Protein AF-A0A2E8PRL8-F1 (afdb_monomer_lite)

Sequence (153 aa):
MRFRFRIGPFTFGKSGPRLSVWKKGSGISIPLSEKGGDTFGRIKVGPVSAHFGGSKAKKNLDTNTLEEEMAIAALRSDTELLQRLRNGGVPWRAVQESLKSGLPDRLPDHHNVAYRLVPRAMDSVFGSQNYRWKTEKRPARSGPGETTWIVLL

Foldseek 3Di:
DWDWDDDPQWIQTPQAIWRWDDDPFWIKIAHPDPSRPQFRIWTDDHPDIDTDGPPPPPPPPPPLVVLLVQLLVQLVVPVVQVVVQAVFWDFLVVQLVSSLVSHDPPDPPSSVVSSVSSQVSCCVPQNHEPPFKYWDWDADPDDGDTTITIHTD

pLDDT: mean 80.65, std 14.02, range [45.53, 96.06]

Structure (mmCIF, N/CA/C/O backbone):
data_AF-A0A2E8PRL8-F1
#
_entry.id   AF-A0A2E8PRL8-F1
#
loop_
_atom_site.group_PDB
_atom_site.id
_atom_site.type_symbol
_atom_site.label_atom_id
_atom_site.label_alt_id
_atom_site.label_comp_id
_atom_site.label_asym_id
_atom_site.label_entity_id
_atom_site.label_seq_id
_atom_site.pdbx_PDB_ins_code
_atom_site.Cartn_x
_atom_site.Cartn_y
_atom_site.Cartn_z
_atom_site.occupancy
_atom_site.B_iso_or_equiv
_atom_site.auth_seq_id
_atom_site.auth_comp_id
_atom_site.auth_asym_id
_atom_site.auth_atom_id
_atom_site.pdbx_PDB_model_num
ATOM 1 N N . MET A 1 1 ? 28.363 30.932 -31.006 1.00 47.00 1 MET A N 1
ATOM 2 C CA . MET A 1 1 ? 28.587 30.307 -32.333 1.00 47.00 1 MET A CA 1
ATOM 3 C C . MET A 1 1 ? 28.662 28.789 -32.199 1.00 47.00 1 MET A C 1
ATOM 5 O O . MET A 1 1 ? 29.326 28.303 -31.293 1.00 47.00 1 MET A O 1
ATOM 9 N N . ARG A 1 2 ? 27.950 28.024 -33.041 1.00 57.44 2 ARG A N 1
ATOM 10 C CA . ARG A 1 2 ? 27.983 26.546 -33.036 1.00 57.44 2 ARG A CA 1
ATOM 11 C C . ARG A 1 2 ? 28.912 26.069 -34.155 1.00 57.44 2 ARG A C 1
ATOM 13 O O . ARG A 1 2 ? 28.437 25.797 -35.251 1.00 57.44 2 ARG A O 1
ATOM 20 N N . PHE A 1 3 ? 30.213 25.978 -33.888 1.00 72.38 3 PHE A N 1
ATOM 21 C CA . PHE A 1 3 ? 31.150 25.385 -34.846 1.00 72.38 3 PHE A CA 1
ATOM 22 C C . PHE A 1 3 ? 30.847 23.888 -35.009 1.00 72.38 3 PHE A C 1
ATOM 24 O O . PHE A 1 3 ? 30.768 23.138 -34.031 1.00 72.38 3 PHE A O 1
ATOM 31 N N . ARG A 1 4 ? 30.604 23.473 -36.254 1.00 75.38 4 ARG A N 1
ATOM 32 C CA . ARG A 1 4 ? 30.409 22.082 -36.670 1.00 75.38 4 ARG A CA 1
ATOM 33 C C . ARG A 1 4 ? 31.207 21.867 -37.942 1.00 75.38 4 ARG A C 1
ATOM 35 O O . ARG A 1 4 ? 31.092 22.670 -38.861 1.00 75.38 4 ARG A O 1
ATOM 42 N N . PHE A 1 5 ? 31.966 20.785 -37.998 1.00 82.25 5 PHE A N 1
ATOM 43 C CA . PHE A 1 5 ? 32.723 20.406 -39.186 1.00 82.25 5 PHE A CA 1
ATOM 44 C C . PHE A 1 5 ? 32.317 19.002 -39.633 1.00 82.25 5 PHE A C 1
ATOM 46 O O . PHE A 1 5 ? 31.895 18.168 -38.825 1.00 82.25 5 PHE A O 1
ATOM 53 N N . ARG A 1 6 ? 32.366 18.765 -40.945 1.00 78.31 6 ARG A N 1
ATOM 54 C CA . ARG A 1 6 ? 31.918 17.527 -41.586 1.00 78.31 6 ARG A CA 1
ATOM 55 C C . ARG A 1 6 ? 33.087 16.893 -42.322 1.00 78.31 6 ARG A C 1
ATOM 57 O O . ARG A 1 6 ? 33.744 17.564 -43.106 1.00 78.31 6 ARG A O 1
ATOM 64 N N . ILE A 1 7 ? 33.286 15.600 -42.102 1.00 83.81 7 ILE A N 1
ATOM 65 C CA . ILE A 1 7 ? 34.259 14.781 -42.824 1.00 83.81 7 ILE A CA 1
ATOM 66 C C . ILE A 1 7 ? 33.489 13.577 -43.366 1.00 83.81 7 ILE A C 1
ATOM 68 O O . ILE A 1 7 ? 33.074 12.697 -42.612 1.00 83.81 7 ILE A O 1
ATOM 72 N N . GLY A 1 8 ? 33.209 13.584 -44.671 1.00 83.38 8 GLY A N 1
ATOM 73 C CA . GLY A 1 8 ? 32.425 12.537 -45.333 1.00 83.38 8 GLY A CA 1
ATOM 74 C C . GLY A 1 8 ? 31.024 12.354 -44.718 1.00 83.38 8 GLY A C 1
ATOM 75 O O . GLY A 1 8 ? 30.272 13.332 -44.583 1.00 83.38 8 GLY A O 1
ATOM 76 N N . PRO A 1 9 ? 30.631 11.121 -44.344 1.00 80.88 9 PRO A N 1
ATOM 77 C CA . PRO A 1 9 ? 29.354 10.874 -43.694 1.00 80.88 9 PRO A CA 1
ATOM 78 C C . PRO A 1 9 ? 29.379 11.242 -42.206 1.00 80.88 9 PRO A C 1
ATOM 80 O O . PRO A 1 9 ? 28.384 11.021 -41.540 1.00 80.88 9 PRO A O 1
ATOM 83 N N . PHE A 1 10 ? 30.452 11.813 -41.652 1.00 80.88 10 PHE A N 1
ATOM 84 C CA . PHE A 1 10 ? 30.537 12.137 -40.228 1.00 80.88 10 PHE A CA 1
ATOM 85 C C . PHE A 1 10 ? 30.466 13.642 -39.971 1.00 80.88 10 PHE A C 1
ATOM 87 O O . PHE A 1 10 ? 30.998 14.458 -40.721 1.00 80.88 10 PHE A O 1
ATOM 94 N N . THR A 1 11 ? 29.779 14.034 -38.901 1.00 79.44 11 THR A N 1
ATOM 95 C CA . THR A 1 11 ? 29.665 15.420 -38.430 1.00 79.44 11 THR A CA 1
ATOM 96 C C . THR A 1 11 ? 30.116 15.506 -36.981 1.00 79.44 11 THR A C 1
ATOM 98 O O . THR A 1 11 ? 29.609 14.773 -36.134 1.00 79.44 11 THR A O 1
ATOM 101 N N . PHE A 1 12 ? 31.016 16.438 -36.686 1.00 79.75 12 PHE A N 1
ATOM 102 C CA . PHE A 1 12 ? 31.574 16.654 -35.355 1.00 79.75 12 PHE A CA 1
ATOM 103 C C . PHE A 1 12 ? 31.173 18.033 -34.822 1.00 79.75 12 PHE A C 1
ATOM 105 O O . PHE A 1 12 ? 31.067 19.010 -35.567 1.00 79.75 12 PHE A O 1
ATOM 112 N N . GLY A 1 13 ? 30.916 18.118 -33.518 1.00 76.38 13 GLY A N 1
ATOM 113 C CA . GLY A 1 13 ? 30.603 19.366 -32.823 1.00 76.38 13 GLY A CA 1
ATOM 114 C C . GLY A 1 13 ? 30.383 19.140 -31.328 1.00 76.38 13 GLY A C 1
ATOM 115 O O . GLY A 1 13 ? 30.556 18.030 -30.834 1.00 76.38 13 GLY A O 1
ATOM 116 N N . LYS A 1 14 ? 29.935 20.179 -30.607 1.00 69.88 14 LYS A N 1
ATOM 117 C CA . LYS A 1 14 ? 29.724 20.145 -29.139 1.00 69.88 14 LYS A CA 1
ATOM 118 C C . LYS A 1 14 ? 28.857 18.971 -28.648 1.00 69.88 14 LYS A C 1
ATOM 120 O O . LYS A 1 14 ? 29.026 18.508 -27.532 1.00 69.88 14 LYS A O 1
ATOM 125 N N . SER A 1 15 ? 27.934 18.49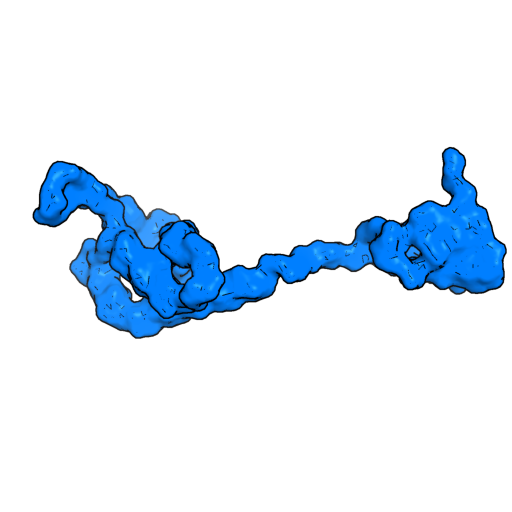3 -29.484 1.00 65.31 15 SER A N 1
ATOM 126 C CA . SER A 1 15 ? 27.023 17.376 -29.185 1.00 65.31 15 SER A CA 1
ATOM 127 C C . SER A 1 15 ? 27.624 15.986 -29.458 1.00 65.31 15 SER A C 1
ATOM 129 O O . SER A 1 15 ? 26.877 15.013 -29.470 1.00 65.31 15 SER A O 1
ATOM 131 N N . GLY A 1 16 ? 28.927 15.895 -29.739 1.00 74.38 16 GLY A N 1
ATOM 132 C CA . GLY A 1 16 ? 29.620 14.649 -30.069 1.00 74.38 16 GLY A CA 1
ATOM 133 C C . GLY A 1 16 ? 29.601 14.285 -31.563 1.00 74.38 16 GLY A C 1
ATOM 134 O O . GLY A 1 16 ? 28.970 14.982 -32.371 1.00 74.38 16 GLY A O 1
ATOM 135 N N . PRO A 1 17 ? 30.321 13.211 -31.942 1.00 80.06 17 PRO A N 1
ATOM 136 C CA . PRO A 1 17 ? 30.357 12.699 -33.309 1.00 80.06 17 PRO A CA 1
ATOM 137 C C . PRO A 1 17 ? 28.988 12.155 -33.731 1.00 80.06 17 PRO A C 1
ATOM 139 O O . PRO A 1 17 ? 28.278 11.528 -32.943 1.00 80.06 17 PRO A O 1
ATOM 142 N N . ARG A 1 18 ? 28.604 12.392 -34.987 1.00 80.50 18 ARG A N 1
ATOM 143 C CA . ARG A 1 18 ? 27.350 11.907 -35.583 1.00 80.50 18 ARG A CA 1
ATOM 144 C C . ARG A 1 18 ? 27.614 11.333 -36.971 1.00 80.50 18 ARG A C 1
ATOM 146 O O . ARG A 1 18 ? 28.365 11.929 -37.737 1.00 80.50 18 ARG A O 1
ATOM 153 N N . LEU A 1 19 ? 26.950 10.236 -37.313 1.00 82.69 19 LEU A N 1
ATOM 154 C CA . LEU A 1 19 ? 26.824 9.735 -38.674 1.00 82.69 19 LEU A CA 1
ATOM 155 C C . LEU A 1 19 ? 25.661 10.463 -39.364 1.00 82.69 19 LEU A C 1
ATOM 157 O O . LEU A 1 19 ? 24.520 10.406 -38.925 1.00 82.69 19 LEU A O 1
ATOM 161 N N . SER A 1 20 ? 25.963 11.177 -40.432 1.00 76.69 20 SER A N 1
ATOM 162 C CA . SER A 1 20 ? 25.096 12.041 -41.224 1.00 76.69 20 SER A CA 1
ATOM 163 C C . SER A 1 20 ? 25.101 11.583 -42.683 1.00 76.69 20 SER A C 1
ATOM 165 O O . SER A 1 20 ? 25.951 11.999 -43.478 1.00 76.69 20 SER A O 1
ATOM 167 N N . VAL A 1 21 ? 24.117 10.764 -43.049 1.00 79.81 21 VAL A N 1
ATOM 168 C CA . VAL A 1 21 ? 23.926 10.290 -44.425 1.00 79.81 21 VAL A CA 1
ATOM 169 C C . VAL A 1 21 ? 22.884 11.176 -45.105 1.00 79.81 21 VAL A C 1
ATOM 171 O O . VAL A 1 21 ? 21.727 11.214 -44.690 1.00 79.81 21 VAL A O 1
ATOM 174 N N . TRP A 1 22 ? 23.302 11.916 -46.137 1.00 71.06 22 TRP A N 1
ATOM 175 C CA . TRP A 1 22 ? 22.464 12.868 -46.877 1.00 71.06 22 TRP A CA 1
ATOM 176 C C . TRP A 1 22 ? 22.446 12.514 -48.366 1.00 71.06 22 TRP A C 1
ATOM 178 O O . TRP A 1 22 ? 23.508 12.350 -48.962 1.00 71.06 22 TRP A O 1
ATOM 188 N N . LYS A 1 23 ? 21.258 12.454 -48.979 1.00 72.56 23 LYS A N 1
ATOM 189 C CA . LYS A 1 23 ? 21.057 12.240 -50.420 1.00 72.56 23 LYS A CA 1
ATOM 190 C C . LYS A 1 23 ? 20.012 13.238 -50.932 1.00 72.56 23 LYS A C 1
ATOM 192 O O . LYS A 1 23 ? 18.875 13.227 -50.473 1.00 72.56 23 LYS A O 1
ATOM 197 N N . LYS A 1 24 ? 20.412 14.125 -51.858 1.00 69.38 24 LYS A N 1
ATOM 198 C CA . LYS A 1 24 ? 19.544 15.108 -52.552 1.00 69.38 24 LYS A CA 1
ATOM 199 C C . LYS A 1 24 ? 18.540 15.844 -51.629 1.00 69.38 24 LYS A C 1
ATOM 201 O O . LYS A 1 24 ? 17.343 15.847 -51.882 1.00 69.38 24 LYS A O 1
ATOM 206 N N . GLY A 1 25 ? 19.024 16.448 -50.537 1.00 67.75 25 GLY A N 1
ATOM 207 C CA . GLY A 1 25 ? 18.212 17.294 -49.640 1.00 67.75 25 GLY A CA 1
ATOM 208 C C . GLY A 1 25 ? 17.483 16.570 -48.499 1.00 67.75 25 GLY A C 1
ATOM 209 O O . GLY A 1 25 ? 16.981 17.232 -47.591 1.00 67.75 25 GLY A O 1
ATOM 210 N N . SER A 1 26 ? 17.496 15.236 -48.487 1.00 71.44 26 SER A N 1
ATOM 211 C CA . SER A 1 26 ? 16.966 14.415 -47.392 1.00 71.44 26 SER A CA 1
ATOM 212 C C . SER A 1 26 ? 18.091 13.642 -46.711 1.00 71.44 26 SER A C 1
ATOM 214 O O . SER A 1 26 ? 19.094 13.302 -47.344 1.00 71.44 26 SER A O 1
ATOM 216 N N . GLY A 1 27 ? 17.968 13.387 -45.412 1.00 75.94 27 GLY A N 1
ATOM 217 C CA . GLY A 1 27 ? 19.019 12.676 -44.696 1.00 75.94 27 GLY A CA 1
ATOM 218 C C . GLY A 1 27 ? 18.712 12.359 -43.248 1.00 75.94 27 GLY A C 1
ATOM 219 O O . GLY A 1 27 ? 17.797 12.910 -42.629 1.00 75.94 27 GLY A O 1
ATOM 220 N N . ILE A 1 28 ? 19.519 11.441 -42.732 1.00 74.44 28 ILE A N 1
ATOM 221 C CA . ILE A 1 28 ? 19.422 10.908 -41.381 1.00 74.44 28 ILE A CA 1
ATOM 222 C C . ILE A 1 28 ? 20.720 11.255 -40.659 1.00 74.44 28 ILE A C 1
ATOM 224 O O . ILE A 1 28 ? 21.817 11.020 -41.172 1.00 74.44 28 ILE A O 1
ATOM 228 N N . SER A 1 29 ? 20.588 11.831 -39.466 1.00 71.25 29 SER A N 1
ATOM 229 C CA . SER A 1 29 ? 21.712 12.104 -38.573 1.00 71.25 29 SER A CA 1
ATOM 230 C C . SER A 1 29 ? 21.565 11.304 -37.282 1.00 71.25 29 SER A C 1
ATOM 232 O O . SER A 1 29 ? 20.694 11.609 -36.464 1.00 71.25 29 SER A O 1
ATOM 234 N N . ILE A 1 30 ? 22.460 10.339 -37.085 1.00 72.31 30 ILE A N 1
ATOM 235 C CA . ILE A 1 30 ? 22.526 9.428 -35.941 1.00 72.31 30 ILE A CA 1
ATOM 236 C C . ILE A 1 30 ? 23.744 9.821 -35.085 1.00 72.31 30 ILE A C 1
ATOM 238 O O . ILE A 1 30 ? 24.863 9.828 -35.594 1.00 72.31 30 ILE A O 1
ATOM 242 N N . PRO A 1 31 ? 23.584 10.220 -33.815 1.00 68.94 31 PRO A N 1
ATOM 243 C CA . PRO A 1 31 ? 24.703 10.423 -32.905 1.00 68.94 31 PRO A CA 1
ATOM 244 C C . PRO A 1 31 ? 25.428 9.098 -32.647 1.00 68.94 31 PRO A C 1
ATOM 246 O O . PRO A 1 31 ? 24.796 8.076 -32.418 1.00 68.94 31 PRO A O 1
ATOM 249 N N . LEU A 1 32 ? 26.758 9.131 -32.653 1.00 70.62 32 LEU A N 1
ATOM 250 C CA . LEU A 1 32 ? 27.612 7.980 -32.335 1.00 70.62 32 LEU A CA 1
ATOM 251 C C . LEU A 1 32 ? 28.061 7.988 -30.864 1.00 70.62 32 LEU A C 1
ATOM 253 O O . LEU A 1 32 ? 28.898 7.189 -30.463 1.00 70.62 32 LEU A O 1
ATOM 257 N N . SER A 1 33 ? 27.555 8.929 -30.061 1.00 65.62 33 SER A N 1
ATOM 258 C CA . SER A 1 33 ? 27.918 9.091 -28.654 1.00 65.62 33 SER A CA 1
ATOM 259 C C . SER A 1 33 ? 26.722 9.554 -27.824 1.00 65.62 33 SER A C 1
ATOM 261 O O . SER A 1 33 ? 25.994 10.465 -28.224 1.00 65.62 33 SER A O 1
ATOM 263 N N . GLU A 1 34 ? 26.568 8.971 -26.633 1.00 60.09 34 GLU A N 1
ATOM 264 C CA . GLU A 1 34 ? 25.519 9.302 -25.656 1.00 60.09 34 GLU A CA 1
ATOM 265 C C . GLU A 1 34 ? 25.684 10.681 -24.995 1.00 60.09 34 GLU A C 1
ATOM 267 O O . GLU A 1 34 ? 24.769 11.166 -24.332 1.00 60.09 34 GLU A O 1
ATOM 272 N N . LYS A 1 35 ? 26.824 11.363 -25.182 1.00 55.91 35 LYS A N 1
ATOM 273 C CA . LYS A 1 35 ? 27.094 12.691 -24.589 1.00 55.91 35 LYS A CA 1
ATOM 274 C C . LYS A 1 35 ? 26.230 13.829 -25.167 1.00 55.91 35 LYS A C 1
ATOM 276 O O . LYS A 1 35 ? 26.362 14.976 -24.748 1.00 55.91 35 LYS A O 1
ATOM 281 N N . GLY A 1 36 ? 25.371 13.544 -26.144 1.00 51.53 36 GLY A N 1
ATOM 282 C CA . GLY A 1 36 ? 24.716 14.529 -27.002 1.00 51.53 36 GLY A CA 1
ATOM 283 C C . GLY A 1 36 ? 23.245 14.844 -26.715 1.00 51.53 36 GLY A C 1
ATOM 284 O O . GLY A 1 36 ? 22.542 15.096 -27.688 1.00 51.53 36 GLY A O 1
ATOM 285 N N . GLY A 1 37 ? 22.790 14.862 -25.455 1.00 54.72 37 GLY A N 1
ATOM 286 C CA . GLY A 1 37 ? 21.423 15.268 -25.062 1.00 54.72 37 GLY A CA 1
ATOM 287 C C . GLY A 1 37 ? 20.296 14.348 -25.563 1.00 54.72 37 GLY A C 1
ATOM 288 O O . GLY A 1 37 ? 20.534 13.450 -26.365 1.00 54.72 37 GLY A O 1
ATOM 289 N N . ASP A 1 38 ? 19.061 14.589 -25.106 1.00 55.16 38 ASP A N 1
ATOM 290 C CA . ASP A 1 38 ? 17.881 13.700 -25.227 1.00 55.16 38 ASP A CA 1
ATOM 291 C C . ASP A 1 38 ? 17.383 13.423 -26.664 1.00 55.16 38 ASP A C 1
ATOM 293 O O . ASP A 1 38 ? 16.297 12.888 -26.872 1.00 55.16 38 ASP A O 1
ATOM 297 N N . THR A 1 39 ? 18.144 13.796 -27.697 1.00 57.62 39 THR A N 1
ATOM 298 C CA . THR A 1 39 ? 17.765 13.666 -29.110 1.00 57.62 39 THR A CA 1
ATOM 299 C C . THR A 1 39 ? 18.649 12.640 -29.827 1.00 57.62 39 THR A C 1
ATOM 301 O O . THR A 1 39 ? 19.718 12.956 -30.366 1.00 57.62 39 THR A O 1
ATOM 304 N N . PHE A 1 40 ? 18.166 11.397 -29.844 1.00 58.47 40 PHE A N 1
ATOM 305 C CA . PHE A 1 40 ? 18.816 10.203 -30.391 1.00 58.47 40 PHE A CA 1
ATOM 306 C C . PHE A 1 40 ? 18.875 10.168 -31.929 1.00 58.47 40 PHE A C 1
ATOM 308 O O . PHE A 1 40 ? 19.670 9.437 -32.498 1.00 58.47 40 PHE A O 1
ATOM 315 N N . GLY A 1 41 ? 18.117 10.992 -32.648 1.00 64.25 41 GLY A N 1
ATOM 316 C CA . GLY A 1 41 ? 18.179 11.018 -34.107 1.00 64.25 41 GLY A CA 1
ATOM 317 C C . GLY A 1 41 ? 17.372 12.154 -34.708 1.00 64.25 41 GLY A C 1
ATOM 318 O O . GLY A 1 41 ? 16.406 12.629 -34.116 1.00 64.25 41 GLY A O 1
ATOM 319 N N . ARG A 1 42 ? 17.768 12.611 -35.897 1.00 69.81 42 ARG A N 1
ATOM 320 C CA . ARG A 1 42 ? 16.958 13.536 -36.698 1.00 69.81 42 ARG A CA 1
ATOM 321 C C . ARG A 1 42 ? 16.803 12.984 -38.104 1.00 69.81 42 ARG A C 1
ATOM 323 O O . ARG A 1 42 ? 17.812 12.720 -38.759 1.00 69.81 42 ARG A O 1
ATOM 330 N N . ILE A 1 43 ? 15.562 12.876 -38.560 1.00 72.81 43 ILE A N 1
ATOM 331 C CA . ILE A 1 43 ? 15.220 12.565 -39.948 1.00 72.81 43 ILE A CA 1
ATOM 332 C C . ILE A 1 43 ? 14.720 13.856 -40.586 1.00 72.81 43 ILE A C 1
ATOM 334 O O . ILE A 1 43 ? 13.853 14.530 -40.032 1.00 72.81 43 ILE A O 1
ATOM 338 N N . LYS A 1 44 ? 15.293 14.232 -41.729 1.00 69.75 44 LYS A N 1
ATOM 339 C CA . LYS A 1 44 ? 14.864 15.404 -42.496 1.00 69.75 44 LYS A CA 1
ATOM 340 C C . LYS A 1 44 ? 14.456 14.982 -43.904 1.00 69.75 44 LYS A C 1
ATOM 342 O O . LYS A 1 44 ? 15.250 14.344 -44.596 1.00 69.75 44 LYS A O 1
ATOM 347 N N . VAL A 1 45 ? 13.254 15.382 -44.311 1.00 72.62 45 VAL A N 1
ATOM 348 C CA . VAL A 1 45 ? 12.684 15.165 -45.646 1.00 72.62 45 VAL A CA 1
ATOM 349 C C . VAL A 1 45 ? 12.168 16.514 -46.148 1.00 72.62 45 VAL A C 1
ATOM 351 O O . VAL A 1 45 ? 11.157 17.025 -45.669 1.00 72.62 45 VAL A O 1
ATOM 354 N N . GLY A 1 46 ? 12.909 17.145 -47.063 1.00 71.75 46 GLY A N 1
ATOM 355 C CA . GLY A 1 46 ? 12.574 18.485 -47.560 1.00 71.75 46 GLY A CA 1
ATOM 356 C C . GLY A 1 46 ? 12.544 19.552 -46.443 1.00 71.75 46 GLY A C 1
ATOM 357 O O . GLY A 1 46 ? 13.512 19.645 -45.674 1.00 71.75 46 GLY A O 1
ATOM 358 N N . PRO A 1 47 ? 11.480 20.377 -46.331 1.00 73.00 47 PRO A N 1
ATOM 359 C CA . PRO A 1 47 ? 11.360 21.384 -45.272 1.00 73.00 47 PRO A CA 1
ATOM 360 C C . PRO A 1 47 ? 11.017 20.786 -43.897 1.00 73.00 47 PRO A C 1
ATOM 362 O O . PRO A 1 47 ? 11.141 21.476 -42.888 1.00 73.00 47 PRO A O 1
ATOM 365 N N . VAL A 1 48 ? 10.628 19.508 -43.828 1.00 68.81 48 VAL A N 1
ATOM 366 C CA . VAL A 1 48 ? 10.170 18.860 -42.594 1.00 68.81 48 VAL A CA 1
ATOM 367 C C . VAL A 1 48 ? 11.328 18.139 -41.906 1.00 68.81 48 VAL A C 1
ATOM 369 O O . VAL A 1 48 ? 12.109 17.423 -42.539 1.00 68.81 48 VAL A O 1
ATOM 372 N N . SER A 1 49 ? 11.439 18.297 -40.585 1.00 73.06 49 SER A N 1
ATOM 373 C CA . SER A 1 49 ? 12.372 17.523 -39.764 1.00 73.06 49 SER A CA 1
ATOM 374 C C . SER A 1 49 ? 11.684 16.927 -38.545 1.00 73.06 49 SER A C 1
ATOM 376 O O . SER A 1 49 ? 11.089 17.665 -37.764 1.00 73.06 49 SER A O 1
ATOM 378 N N . ALA A 1 50 ? 11.837 15.620 -38.352 1.00 72.56 50 ALA A N 1
ATOM 379 C CA . ALA A 1 50 ? 11.407 14.899 -37.162 1.00 72.56 50 ALA A CA 1
ATOM 380 C C . ALA A 1 50 ? 12.619 14.573 -36.279 1.00 72.56 50 ALA A C 1
ATOM 382 O O . ALA A 1 50 ? 13.684 14.185 -36.773 1.00 72.56 50 ALA A O 1
ATOM 383 N N . HIS A 1 51 ? 12.454 14.743 -34.970 1.00 71.69 51 HIS A N 1
ATOM 384 C CA . HIS A 1 51 ? 13.451 14.403 -33.963 1.00 71.69 51 HIS A CA 1
ATOM 385 C C . HIS A 1 51 ? 12.974 13.165 -33.204 1.00 71.69 51 HIS A C 1
ATOM 387 O O . HIS A 1 51 ? 11.861 13.150 -32.691 1.00 71.69 51 HIS A O 1
ATOM 393 N N . PHE A 1 52 ? 13.819 12.144 -33.121 1.00 60.94 52 PHE A N 1
ATOM 394 C CA . PHE A 1 52 ? 13.575 10.936 -32.343 1.00 60.94 52 PHE A CA 1
ATOM 395 C C . PHE A 1 52 ? 14.478 11.013 -31.122 1.00 60.94 52 PHE A C 1
ATOM 397 O O . PHE A 1 52 ? 15.702 11.009 -31.243 1.00 60.94 52 PHE A O 1
ATOM 404 N N . GLY A 1 53 ? 13.883 11.203 -29.952 1.00 57.00 53 GLY A N 1
ATOM 405 C CA . GLY A 1 53 ? 14.587 11.246 -28.681 1.00 57.00 53 GLY A CA 1
ATOM 406 C C . GLY A 1 53 ? 14.385 9.941 -27.942 1.00 57.00 53 GLY A C 1
ATOM 407 O O . GLY A 1 53 ? 13.246 9.567 -27.677 1.00 57.00 53 GLY A O 1
ATOM 408 N N . GLY A 1 54 ? 15.476 9.251 -27.616 1.00 54.41 54 GLY A N 1
ATOM 409 C CA . GLY A 1 54 ? 15.430 8.209 -26.605 1.00 54.41 54 GLY A CA 1
ATOM 410 C C . GLY A 1 54 ? 15.150 8.906 -25.287 1.00 54.41 54 GLY A C 1
ATOM 411 O O . GLY A 1 54 ? 16.065 9.471 -24.692 1.00 54.41 54 GLY A O 1
ATOM 412 N N . SER A 1 55 ? 13.883 8.924 -24.869 1.00 49.88 55 SER A N 1
ATOM 413 C CA . SER A 1 55 ? 13.545 9.237 -23.488 1.00 49.88 55 SER A CA 1
ATOM 414 C C . SER A 1 55 ? 14.441 8.341 -22.644 1.00 49.88 55 SER A C 1
ATOM 416 O O . SER A 1 55 ? 14.414 7.119 -22.816 1.00 49.88 55 SER A O 1
ATOM 418 N N . LYS A 1 56 ? 15.302 8.926 -21.806 1.00 51.41 56 LYS A N 1
ATOM 419 C CA . LYS A 1 56 ? 15.971 8.171 -20.752 1.00 51.41 56 LYS A CA 1
ATOM 420 C C . LYS A 1 56 ? 14.858 7.682 -19.833 1.00 51.41 56 LYS A C 1
ATOM 422 O O . LYS A 1 56 ? 14.549 8.324 -18.832 1.00 51.41 56 LYS A O 1
ATOM 427 N N . ALA A 1 57 ? 14.219 6.577 -20.211 1.00 48.84 57 ALA A N 1
ATOM 428 C CA . ALA A 1 57 ? 13.388 5.798 -19.327 1.00 48.84 57 ALA A CA 1
ATOM 429 C C . ALA A 1 57 ? 14.265 5.557 -18.103 1.00 48.84 57 ALA A C 1
ATOM 431 O O . ALA A 1 57 ? 15.358 4.993 -18.200 1.00 48.84 57 ALA A O 1
ATOM 432 N N . LYS A 1 58 ? 13.855 6.169 -16.993 1.00 47.97 58 LYS A N 1
ATOM 433 C CA . LYS A 1 58 ? 14.537 6.116 -15.711 1.00 47.97 58 LYS A CA 1
ATOM 434 C C . LYS A 1 58 ? 14.848 4.651 -15.415 1.00 47.97 58 LYS A C 1
ATOM 436 O O . LYS A 1 58 ? 13.966 3.921 -14.989 1.00 47.97 58 LYS A O 1
ATOM 441 N N . LYS A 1 59 ? 16.106 4.237 -15.564 1.00 45.53 59 LYS A N 1
ATOM 442 C CA . LYS A 1 59 ? 16.597 2.885 -15.234 1.00 45.53 59 LYS A CA 1
ATOM 443 C C . LYS A 1 59 ? 16.610 2.595 -13.715 1.00 45.53 59 LYS A C 1
ATOM 445 O O . LYS A 1 59 ? 17.365 1.758 -13.249 1.00 45.53 59 LYS A O 1
ATOM 450 N N . ASN A 1 60 ? 15.805 3.340 -12.955 1.00 45.56 60 ASN A N 1
ATOM 451 C CA . ASN A 1 60 ? 15.535 3.199 -11.524 1.00 45.56 60 ASN A CA 1
ATOM 452 C C . ASN A 1 60 ? 14.058 2.842 -11.262 1.00 45.56 60 ASN A C 1
ATOM 454 O O . ASN A 1 60 ? 13.649 2.808 -10.106 1.00 45.56 60 ASN A O 1
ATOM 458 N N . LEU A 1 61 ? 13.241 2.652 -12.309 1.00 49.28 61 LEU A N 1
ATOM 459 C CA . LEU A 1 61 ? 11.808 2.395 -12.156 1.00 49.28 61 LEU A CA 1
ATOM 460 C C . LEU A 1 61 ? 11.488 0.907 -11.935 1.00 49.28 61 LEU A C 1
ATOM 462 O O . LEU A 1 61 ? 10.466 0.620 -11.339 1.00 49.28 61 LEU A O 1
ATOM 466 N N . ASP A 1 62 ? 12.363 -0.025 -12.321 1.00 52.75 62 ASP A N 1
ATOM 467 C CA . ASP A 1 62 ? 11.968 -1.443 -12.385 1.00 52.75 62 ASP A CA 1
ATOM 468 C C . ASP A 1 62 ? 12.260 -2.241 -11.101 1.00 52.75 62 ASP A C 1
ATOM 470 O O . ASP A 1 62 ? 11.511 -3.149 -10.751 1.00 52.75 62 ASP A O 1
ATOM 474 N N . THR A 1 63 ? 13.310 -1.901 -10.344 1.00 58.00 63 THR A N 1
ATOM 475 C CA . THR A 1 63 ? 13.675 -2.656 -9.128 1.00 58.00 63 THR A CA 1
ATOM 476 C C . THR A 1 63 ? 12.684 -2.432 -7.993 1.00 58.00 63 THR A C 1
ATOM 478 O O . THR A 1 63 ? 12.276 -3.379 -7.330 1.00 58.00 63 THR A O 1
ATOM 481 N N . ASN A 1 64 ? 12.274 -1.178 -7.790 1.00 64.12 64 ASN A N 1
ATOM 482 C CA . ASN A 1 64 ? 11.362 -0.822 -6.709 1.00 64.12 64 ASN A CA 1
ATOM 483 C C . ASN A 1 64 ? 9.960 -1.389 -6.977 1.00 64.12 64 ASN A C 1
ATOM 485 O O . ASN A 1 64 ? 9.323 -1.921 -6.081 1.00 64.12 64 ASN A O 1
ATOM 489 N N . THR A 1 65 ? 9.506 -1.369 -8.234 1.00 75.81 65 THR A N 1
ATOM 490 C CA . THR A 1 65 ? 8.182 -1.898 -8.590 1.00 75.81 65 THR A CA 1
ATOM 491 C C . THR A 1 65 ? 8.090 -3.412 -8.411 1.00 75.81 65 THR A C 1
ATOM 493 O O . THR A 1 65 ? 7.077 -3.885 -7.907 1.00 75.81 65 THR A O 1
ATOM 496 N N . LEU A 1 66 ? 9.150 -4.171 -8.715 1.00 83.50 66 LEU A N 1
ATOM 497 C CA . LEU A 1 66 ? 9.166 -5.613 -8.450 1.00 83.50 66 LEU A CA 1
ATOM 498 C C . 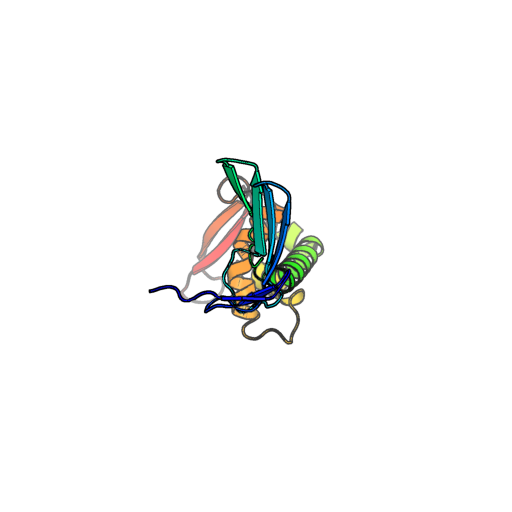LEU A 1 66 ? 9.117 -5.924 -6.943 1.00 83.50 66 LEU A C 1
ATOM 500 O O . LEU A 1 66 ? 8.383 -6.811 -6.515 1.00 83.50 66 LEU A O 1
ATOM 504 N N . GLU A 1 67 ? 9.884 -5.194 -6.130 1.00 83.56 67 GLU A N 1
ATOM 505 C CA . GLU A 1 67 ? 9.898 -5.365 -4.669 1.00 83.56 67 GLU A CA 1
ATOM 506 C C . GLU A 1 67 ? 8.542 -4.991 -4.040 1.00 83.56 67 GLU A C 1
ATOM 508 O O . GLU A 1 67 ? 8.036 -5.707 -3.175 1.00 83.56 67 GLU A O 1
ATOM 513 N N . GLU A 1 68 ? 7.898 -3.931 -4.534 1.00 85.94 68 GLU A N 1
ATOM 514 C CA . GLU A 1 68 ? 6.532 -3.551 -4.159 1.00 85.94 68 GLU A CA 1
ATOM 515 C C . GLU A 1 68 ? 5.500 -4.624 -4.540 1.00 85.94 68 GLU A C 1
ATOM 517 O O . GLU A 1 68 ? 4.611 -4.934 -3.746 1.00 85.94 68 GLU A O 1
ATOM 522 N N . GLU A 1 69 ? 5.602 -5.207 -5.737 1.00 88.12 69 GLU A N 1
ATOM 523 C CA . GLU A 1 69 ? 4.706 -6.276 -6.190 1.00 88.12 69 GLU A CA 1
ATOM 524 C C . GLU A 1 69 ? 4.842 -7.540 -5.338 1.00 88.12 69 GLU A C 1
ATOM 526 O O . GLU A 1 69 ? 3.824 -8.134 -4.973 1.00 88.12 69 GLU A O 1
ATOM 531 N N . MET A 1 70 ? 6.066 -7.918 -4.954 1.00 88.00 70 MET A N 1
ATOM 532 C CA . MET A 1 70 ? 6.304 -9.036 -4.033 1.00 88.00 70 MET A CA 1
ATOM 533 C C . MET A 1 70 ? 5.678 -8.782 -2.660 1.00 88.00 70 MET A C 1
ATOM 535 O O . MET A 1 70 ? 5.001 -9.660 -2.122 1.00 88.00 70 MET A O 1
ATOM 539 N N . ALA A 1 71 ? 5.823 -7.570 -2.118 1.00 90.31 71 ALA A N 1
ATOM 540 C CA . ALA A 1 71 ? 5.181 -7.197 -0.861 1.00 90.31 71 ALA A CA 1
ATOM 541 C C . ALA A 1 71 ? 3.646 -7.266 -0.958 1.00 90.31 71 ALA A C 1
ATOM 543 O O . ALA A 1 71 ? 2.988 -7.822 -0.077 1.00 90.31 71 ALA A O 1
ATOM 544 N N . ILE A 1 72 ? 3.053 -6.774 -2.051 1.00 91.75 72 ILE A N 1
ATOM 545 C CA . ILE A 1 72 ? 1.602 -6.870 -2.278 1.00 91.75 72 ILE A CA 1
ATOM 546 C C . ILE A 1 72 ? 1.159 -8.335 -2.430 1.00 91.75 72 ILE A C 1
ATOM 548 O O . ILE A 1 72 ? 0.098 -8.710 -1.929 1.00 91.75 72 ILE A O 1
ATOM 552 N N . ALA A 1 73 ? 1.954 -9.180 -3.089 1.00 90.44 73 ALA A N 1
ATOM 553 C CA . ALA A 1 73 ? 1.677 -10.610 -3.210 1.00 90.44 73 ALA A CA 1
ATOM 554 C C . ALA A 1 73 ? 1.726 -11.329 -1.849 1.00 90.44 73 ALA A C 1
ATOM 556 O O . ALA A 1 73 ? 0.875 -12.183 -1.585 1.00 90.44 73 ALA A O 1
ATOM 557 N N . ALA A 1 74 ? 2.652 -10.942 -0.964 1.00 90.62 74 ALA A N 1
ATOM 558 C CA . ALA A 1 74 ? 2.701 -11.434 0.411 1.00 90.62 74 ALA A CA 1
ATOM 559 C C . ALA A 1 74 ? 1.409 -11.082 1.169 1.00 90.62 74 ALA A C 1
ATOM 561 O O . ALA A 1 74 ? 0.762 -11.972 1.718 1.00 90.62 74 ALA A O 1
ATOM 562 N N . LEU A 1 75 ? 0.948 -9.827 1.080 1.00 92.12 75 LEU A N 1
ATOM 563 C CA . LEU A 1 75 ? -0.322 -9.399 1.681 1.00 92.12 75 LEU A CA 1
ATOM 564 C C . LEU A 1 75 ? -1.530 -10.182 1.137 1.00 92.12 75 LEU A C 1
ATOM 566 O O . LEU A 1 75 ? -2.440 -10.524 1.888 1.00 92.12 75 LEU A O 1
ATOM 570 N N . ARG A 1 76 ? -1.556 -10.480 -0.169 1.00 91.56 76 ARG A N 1
ATOM 571 C CA . ARG A 1 76 ? -2.625 -11.287 -0.791 1.00 91.56 76 ARG A CA 1
ATOM 572 C C . ARG A 1 76 ? -2.636 -12.736 -0.306 1.00 91.56 76 ARG A C 1
ATOM 57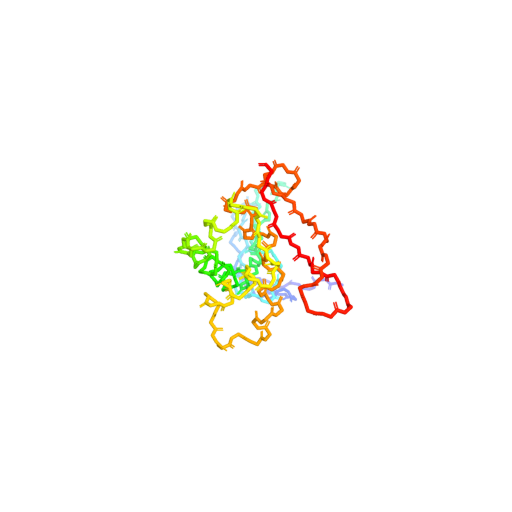4 O O . ARG A 1 76 ? -3.692 -13.364 -0.323 1.00 91.56 76 ARG A O 1
ATOM 581 N N . SER A 1 77 ? -1.479 -13.251 0.097 1.00 91.69 77 SER A N 1
ATOM 582 C CA . SER A 1 77 ? -1.309 -14.624 0.578 1.00 91.69 77 SER A CA 1
ATOM 583 C C . SER A 1 77 ? -1.585 -14.760 2.080 1.00 91.69 77 SER A C 1
ATOM 585 O O . SER A 1 77 ? -1.824 -15.866 2.560 1.00 91.69 77 SER A O 1
ATOM 587 N N . ASP A 1 78 ? -1.602 -13.650 2.823 1.00 92.50 78 ASP A N 1
ATOM 588 C CA . ASP A 1 78 ? -1.898 -13.599 4.256 1.00 92.50 78 ASP A CA 1
ATOM 589 C C . ASP A 1 78 ? -3.410 -13.722 4.521 1.00 92.50 78 ASP A C 1
ATOM 591 O O . ASP A 1 78 ? -4.131 -12.759 4.804 1.00 92.50 78 ASP A O 1
ATOM 595 N N . THR A 1 79 ? -3.925 -14.946 4.387 1.00 92.25 79 THR A N 1
ATOM 596 C CA . THR A 1 79 ? -5.357 -15.236 4.537 1.00 92.25 79 THR A CA 1
ATOM 597 C C . THR A 1 79 ? -5.893 -14.886 5.920 1.00 92.25 79 THR A C 1
ATOM 599 O O . THR A 1 79 ? -7.051 -14.483 6.035 1.00 92.25 79 THR A O 1
ATOM 602 N N . GLU A 1 80 ? -5.076 -15.016 6.967 1.00 92.88 80 GLU A N 1
ATOM 603 C CA . GLU A 1 80 ? -5.486 -14.698 8.335 1.00 92.88 80 GLU A CA 1
ATOM 604 C C . GLU A 1 80 ? -5.713 -13.191 8.496 1.00 92.88 80 GLU A C 1
ATOM 606 O O . GLU A 1 80 ? -6.757 -12.761 9.000 1.00 92.88 80 GLU A O 1
ATOM 611 N N . LEU A 1 81 ? -4.778 -12.368 8.018 1.00 93.44 81 LEU A N 1
ATOM 612 C CA . LEU A 1 81 ? -4.928 -10.919 8.060 1.00 93.44 81 LEU A CA 1
ATOM 613 C C . LEU A 1 81 ? -6.102 -10.447 7.196 1.00 93.44 81 LEU A C 1
ATOM 615 O O . LEU A 1 81 ? -6.868 -9.581 7.628 1.00 93.44 81 LEU A O 1
ATOM 619 N N 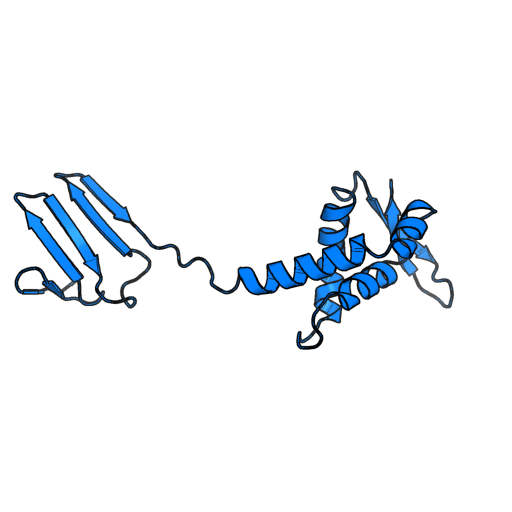. LEU A 1 82 ? -6.301 -11.045 6.017 1.00 93.31 82 LEU A N 1
ATOM 620 C CA . LEU A 1 82 ? -7.448 -10.742 5.157 1.00 93.31 82 LEU A CA 1
ATOM 621 C C . LEU A 1 82 ? -8.787 -11.110 5.817 1.00 93.31 82 LEU A C 1
ATOM 623 O O . LEU A 1 82 ? -9.753 -10.354 5.697 1.00 93.31 82 LEU A O 1
ATOM 627 N N . GLN A 1 83 ? -8.863 -12.229 6.543 1.00 94.25 83 GLN A N 1
ATOM 628 C CA . GLN A 1 83 ? -10.055 -12.591 7.319 1.00 94.25 83 GLN A CA 1
ATOM 629 C C . GLN A 1 83 ? -10.317 -11.592 8.450 1.00 94.25 83 GLN A C 1
ATOM 631 O O . GLN A 1 83 ? -11.449 -11.142 8.623 1.00 94.25 83 GLN A O 1
ATOM 636 N N . ARG A 1 84 ? -9.279 -11.177 9.184 1.00 93.56 84 ARG A N 1
ATOM 637 C CA . ARG A 1 84 ? -9.408 -10.155 10.237 1.00 93.56 84 ARG A CA 1
ATOM 638 C C . ARG A 1 84 ? -9.873 -8.807 9.675 1.00 93.56 84 ARG A C 1
ATOM 640 O O . ARG A 1 84 ? -10.753 -8.178 10.256 1.00 93.56 84 ARG A O 1
ATOM 647 N N . LEU A 1 85 ? -9.357 -8.399 8.511 1.00 94.00 85 LEU A N 1
ATOM 648 C CA . LEU A 1 85 ? -9.809 -7.202 7.791 1.00 94.00 85 LEU A CA 1
ATOM 649 C C . LEU A 1 85 ? -11.311 -7.252 7.484 1.00 94.00 85 LEU A C 1
ATOM 651 O O . LEU A 1 85 ? -12.006 -6.261 7.703 1.00 94.00 85 LEU A O 1
ATOM 655 N N . ARG A 1 86 ? -11.815 -8.410 7.042 1.00 92.19 86 ARG A N 1
ATOM 656 C CA . ARG A 1 86 ? -13.246 -8.628 6.767 1.00 92.19 86 ARG A CA 1
ATOM 657 C C . ARG A 1 86 ? -14.110 -8.647 8.032 1.00 92.19 86 ARG A C 1
ATOM 659 O O . ARG A 1 86 ? -15.245 -8.196 7.982 1.00 92.19 86 ARG A O 1
ATOM 666 N N . ASN A 1 87 ? -13.574 -9.111 9.160 1.00 91.94 87 ASN A N 1
ATOM 667 C CA . ASN A 1 87 ? -14.324 -9.300 10.410 1.00 91.94 87 ASN A CA 1
ATOM 668 C C . ASN A 1 87 ? -14.418 -8.052 11.313 1.00 91.94 87 ASN A C 1
ATOM 670 O O . ASN A 1 87 ? -14.935 -8.146 12.424 1.00 91.94 87 ASN A O 1
ATOM 674 N N . GLY A 1 88 ? -13.919 -6.891 10.882 1.00 87.75 88 GLY A N 1
ATOM 675 C CA . GLY A 1 88 ? -13.979 -5.659 11.690 1.00 87.75 88 GLY A CA 1
ATOM 676 C C . GLY A 1 88 ? -12.760 -4.744 11.584 1.00 87.75 88 GLY A C 1
ATOM 677 O O . GLY A 1 88 ? -12.663 -3.753 12.322 1.00 87.75 88 GLY A O 1
ATOM 678 N N . GLY A 1 89 ? -11.846 -5.062 10.665 1.00 93.44 89 GLY A N 1
ATOM 679 C CA . GLY A 1 89 ? -10.636 -4.303 10.398 1.00 93.44 89 GLY A CA 1
ATOM 680 C C . GLY A 1 89 ? -9.431 -4.754 11.211 1.00 93.44 89 GLY A C 1
ATOM 681 O O . GLY A 1 89 ? -9.513 -5.594 12.106 1.00 93.44 89 GLY A O 1
ATOM 682 N N . VAL A 1 90 ? -8.284 -4.164 10.894 1.00 95.19 90 VAL A N 1
ATOM 683 C CA . VAL A 1 90 ? -7.008 -4.442 11.564 1.00 95.19 90 VAL A CA 1
ATOM 684 C C . VAL A 1 90 ? -6.254 -3.147 11.849 1.00 95.19 90 VAL A C 1
ATOM 686 O O . VAL A 1 90 ? -6.440 -2.157 11.140 1.00 95.19 90 VAL A O 1
ATOM 689 N N . PRO A 1 91 ? -5.361 -3.122 12.849 1.00 95.06 91 PRO A N 1
ATOM 690 C CA . PRO A 1 91 ? -4.439 -2.010 13.027 1.00 95.06 91 PRO A CA 1
ATOM 691 C C . PRO A 1 91 ? -3.572 -1.812 11.781 1.00 95.06 91 PRO A C 1
ATOM 693 O O . PRO A 1 91 ? -3.097 -2.782 11.192 1.00 95.06 91 PRO A O 1
ATOM 696 N N . TRP A 1 92 ? -3.270 -0.561 11.441 1.00 94.62 92 TRP A N 1
ATOM 697 C CA . TRP A 1 92 ? -2.364 -0.202 10.345 1.00 94.62 92 TRP A CA 1
ATOM 698 C C . TRP A 1 92 ? -1.040 -0.971 10.403 1.00 94.62 92 TRP A C 1
ATOM 700 O O . TRP A 1 92 ? -0.555 -1.494 9.402 1.00 94.62 92 TRP A O 1
ATOM 710 N N . ARG A 1 93 ? -0.489 -1.099 11.615 1.00 92.88 93 ARG A N 1
ATOM 711 C CA . ARG A 1 93 ? 0.765 -1.807 11.868 1.00 92.88 93 ARG A CA 1
ATOM 712 C C . ARG A 1 93 ? 0.707 -3.289 11.480 1.00 92.88 93 ARG A C 1
ATOM 714 O O . ARG A 1 93 ? 1.725 -3.829 11.075 1.00 92.88 93 ARG A O 1
ATOM 721 N N . ALA A 1 94 ? -0.456 -3.939 11.564 1.00 93.12 94 ALA A N 1
ATOM 722 C CA . ALA A 1 94 ? -0.594 -5.336 11.154 1.00 93.12 94 ALA A CA 1
ATOM 723 C C . ALA A 1 94 ? -0.388 -5.489 9.638 1.00 93.12 94 ALA A C 1
ATOM 725 O O . ALA A 1 94 ? 0.384 -6.339 9.205 1.00 93.12 94 ALA A O 1
ATOM 726 N N . VAL A 1 95 ? -1.008 -4.611 8.839 1.00 94.31 95 VAL A N 1
ATOM 727 C CA . VAL A 1 95 ? -0.817 -4.590 7.376 1.00 94.31 95 VAL A CA 1
ATOM 728 C C . VAL A 1 95 ? 0.626 -4.241 7.025 1.00 94.31 95 VAL A C 1
ATOM 730 O O . VAL A 1 95 ? 1.221 -4.860 6.148 1.00 94.31 95 VAL A O 1
ATOM 733 N N . GLN A 1 96 ? 1.213 -3.284 7.745 1.00 94.25 96 GLN A N 1
ATOM 734 C CA . GLN A 1 96 ? 2.606 -2.891 7.559 1.00 94.25 96 GLN A CA 1
ATOM 735 C C . GLN A 1 96 ? 3.584 -4.056 7.790 1.00 94.25 96 GLN A C 1
ATOM 737 O O . GLN A 1 96 ? 4.488 -4.237 6.981 1.00 94.25 96 GLN A O 1
ATOM 742 N N . GLU A 1 97 ? 3.433 -4.842 8.862 1.00 92.88 97 GLU A N 1
ATOM 743 C CA . GLU A 1 97 ? 4.320 -5.992 9.114 1.00 92.88 97 GLU A CA 1
ATOM 744 C C . GLU A 1 97 ? 4.128 -7.103 8.068 1.00 92.88 97 GLU A C 1
ATOM 746 O O . GLU A 1 97 ? 5.113 -7.687 7.621 1.00 92.88 97 GLU A O 1
ATOM 751 N N . SER A 1 98 ? 2.892 -7.338 7.609 1.00 92.56 98 SER A N 1
ATOM 752 C CA . SER A 1 98 ? 2.614 -8.288 6.520 1.00 92.56 98 SER A CA 1
ATOM 753 C C . SER A 1 98 ? 3.320 -7.872 5.222 1.00 92.56 98 SER A C 1
ATOM 755 O O . SER A 1 98 ? 4.056 -8.662 4.635 1.00 92.56 98 SER A O 1
ATOM 757 N N . LEU A 1 99 ? 3.240 -6.593 4.833 1.00 92.19 99 LEU A N 1
ATOM 758 C CA . LEU A 1 99 ? 3.972 -6.064 3.672 1.00 92.19 99 LEU A CA 1
ATOM 759 C C . LEU A 1 99 ? 5.490 -6.126 3.851 1.00 92.19 99 LEU A C 1
ATOM 761 O O . LEU A 1 99 ? 6.212 -6.476 2.920 1.00 92.19 99 LEU A O 1
ATOM 765 N N . LYS A 1 100 ? 5.981 -5.807 5.050 1.00 91.75 100 LYS A N 1
ATOM 766 C CA . LYS A 1 100 ? 7.408 -5.846 5.377 1.00 91.75 100 LYS A CA 1
ATOM 767 C C . LYS A 1 100 ? 7.994 -7.251 5.227 1.00 91.75 100 LYS A C 1
ATOM 769 O O . LYS A 1 100 ? 9.146 -7.353 4.829 1.00 91.75 100 LYS A O 1
ATOM 774 N N . SER A 1 101 ? 7.215 -8.304 5.487 1.00 89.38 101 SER A N 1
ATOM 775 C CA . SER A 1 101 ? 7.651 -9.697 5.299 1.00 89.38 101 SER A CA 1
ATOM 776 C C . SER A 1 101 ? 7.934 -10.068 3.836 1.00 89.38 101 SER A C 1
ATOM 778 O O . SER A 1 101 ? 8.719 -10.975 3.579 1.00 89.38 101 SER A O 1
ATOM 780 N N . GLY A 1 102 ? 7.325 -9.355 2.881 1.00 86.75 102 GLY A N 1
ATOM 781 C CA . GLY A 1 102 ? 7.572 -9.531 1.448 1.00 86.75 102 GLY A CA 1
ATOM 782 C C . GLY A 1 102 ? 8.637 -8.593 0.870 1.00 86.75 102 GLY A C 1
ATOM 783 O O . GLY A 1 102 ? 8.962 -8.710 -0.310 1.00 86.75 102 GLY A O 1
ATOM 784 N N . LEU A 1 103 ? 9.176 -7.663 1.668 1.00 89.12 103 LEU A N 1
ATOM 785 C CA . LEU A 1 103 ? 10.283 -6.799 1.256 1.00 89.12 103 LEU A CA 1
ATOM 786 C C . LEU A 1 103 ? 11.628 -7.494 1.519 1.00 89.12 103 LEU A C 1
ATOM 788 O O . LEU A 1 103 ? 11.769 -8.198 2.517 1.00 89.12 103 LEU A O 1
ATOM 792 N N . PRO A 1 104 ? 12.646 -7.290 0.667 1.00 85.19 104 PRO A N 1
ATOM 793 C CA . PRO A 1 104 ? 13.944 -7.918 0.865 1.00 85.19 104 PRO A CA 1
ATOM 794 C C . PRO A 1 104 ? 14.725 -7.254 2.012 1.00 85.19 104 PRO A C 1
ATOM 796 O O . PRO A 1 104 ? 14.826 -6.030 2.073 1.00 85.19 104 PRO A O 1
ATOM 799 N N . ASP A 1 105 ? 15.374 -8.057 2.862 1.00 84.06 105 ASP A N 1
ATOM 800 C CA . ASP A 1 105 ? 16.115 -7.581 4.051 1.00 84.06 105 ASP A CA 1
ATOM 801 C C . ASP A 1 105 ? 17.271 -6.620 3.735 1.00 84.06 105 ASP A C 1
ATOM 803 O O . ASP A 1 105 ? 17.687 -5.820 4.570 1.00 84.06 105 ASP A O 1
ATOM 807 N N . ARG A 1 106 ? 17.797 -6.679 2.507 1.00 83.56 106 ARG A N 1
ATOM 808 C CA . ARG A 1 106 ? 18.851 -5.775 2.020 1.00 83.56 106 ARG A CA 1
ATOM 809 C C . ARG A 1 106 ? 18.374 -4.329 1.846 1.00 83.56 106 ARG A C 1
ATOM 811 O O . ARG A 1 106 ? 19.209 -3.458 1.607 1.00 83.56 106 ARG A O 1
ATOM 818 N N . LEU A 1 107 ? 17.060 -4.088 1.859 1.00 80.94 107 LEU A N 1
ATOM 819 C CA . LEU A 1 107 ? 16.487 -2.772 1.621 1.00 80.94 107 LEU A CA 1
ATOM 820 C C . LEU A 1 107 ? 16.656 -1.910 2.883 1.00 80.94 107 LEU A C 1
ATOM 822 O O . LEU A 1 107 ? 16.049 -2.213 3.914 1.00 80.94 107 LEU A O 1
ATOM 826 N N . PRO A 1 108 ? 17.446 -0.823 2.831 1.00 76.81 108 PRO A N 1
ATOM 827 C CA . PRO A 1 108 ? 17.482 0.122 3.936 1.00 76.81 108 PRO A CA 1
ATOM 828 C C . PRO A 1 108 ? 16.090 0.740 4.120 1.00 76.81 108 PRO A C 1
ATOM 830 O O . PRO A 1 108 ? 15.372 0.988 3.151 1.00 76.81 108 PRO A O 1
ATOM 833 N N . ASP A 1 109 ? 15.700 0.984 5.369 1.00 85.12 109 ASP A N 1
ATOM 834 C CA . ASP A 1 109 ? 14.406 1.574 5.729 1.00 85.12 109 ASP A CA 1
ATOM 835 C C . ASP A 1 109 ? 13.164 0.778 5.273 1.00 85.12 109 ASP A C 1
ATOM 837 O O . ASP A 1 109 ? 12.092 1.363 5.075 1.00 85.12 109 ASP A O 1
ATOM 841 N N . HIS A 1 110 ? 13.251 -0.556 5.169 1.00 85.62 110 HIS A N 1
ATOM 842 C CA . HIS A 1 110 ? 12.119 -1.444 4.839 1.00 85.62 110 HIS A CA 1
ATOM 843 C C . HIS A 1 110 ? 10.862 -1.163 5.673 1.00 85.62 110 HIS A C 1
ATOM 845 O O . HIS A 1 110 ? 9.746 -1.237 5.166 1.00 85.62 110 HIS A O 1
ATOM 851 N N . HIS A 1 111 ? 11.025 -0.750 6.934 1.00 88.25 111 HIS A N 1
ATOM 852 C CA . HIS A 1 111 ? 9.913 -0.328 7.788 1.00 88.25 111 HIS A CA 1
ATOM 853 C C . HIS A 1 111 ? 9.150 0.893 7.237 1.00 88.25 111 HIS A C 1
ATOM 855 O O . HIS A 1 111 ? 7.917 0.902 7.228 1.00 88.25 111 HIS A O 1
ATOM 861 N N . ASN A 1 112 ? 9.868 1.918 6.769 1.00 89.56 112 ASN A N 1
ATOM 862 C CA . ASN A 1 112 ? 9.286 3.146 6.224 1.00 89.56 112 ASN A CA 1
ATOM 863 C C . ASN A 1 112 ? 8.719 2.915 4.814 1.00 89.56 112 ASN A C 1
ATOM 865 O O . ASN A 1 112 ? 7.673 3.463 4.462 1.00 89.56 112 ASN A O 1
ATOM 869 N N . VAL A 1 113 ? 9.374 2.062 4.022 1.00 89.75 113 VAL A N 1
ATOM 870 C CA . VAL A 1 113 ? 8.852 1.619 2.722 1.00 89.75 113 VAL A CA 1
ATOM 871 C C . VAL A 1 113 ? 7.524 0.884 2.910 1.00 89.75 113 VAL A C 1
ATOM 873 O O . VAL A 1 113 ? 6.529 1.280 2.307 1.00 89.75 113 VAL A O 1
ATOM 876 N N . ALA A 1 114 ? 7.459 -0.091 3.823 1.00 91.94 114 ALA A N 1
ATOM 877 C CA . ALA A 1 114 ? 6.224 -0.806 4.138 1.00 91.94 114 ALA A CA 1
ATOM 878 C C . ALA A 1 114 ? 5.108 0.138 4.611 1.00 91.94 114 ALA A C 1
ATOM 880 O O . ALA A 1 114 ? 3.968 0.008 4.174 1.00 91.94 114 ALA A O 1
ATOM 881 N N . TYR A 1 115 ? 5.430 1.131 5.450 1.00 92.62 115 TYR A N 1
ATOM 882 C CA . TYR A 1 115 ? 4.457 2.129 5.906 1.00 92.62 115 TYR A CA 1
ATOM 883 C C . TYR A 1 115 ? 3.833 2.905 4.737 1.00 92.62 115 TYR A C 1
ATOM 885 O O . TYR A 1 115 ? 2.615 3.065 4.674 1.00 92.62 115 TYR A O 1
ATOM 893 N N . ARG A 1 116 ? 4.663 3.369 3.794 1.00 92.44 116 ARG A N 1
ATOM 894 C CA . ARG A 1 116 ? 4.215 4.123 2.614 1.00 92.44 116 ARG A CA 1
ATOM 895 C C . ARG A 1 116 ? 3.498 3.251 1.583 1.00 92.44 116 ARG A C 1
ATOM 897 O O . ARG A 1 116 ? 2.689 3.773 0.821 1.00 92.44 116 ARG A O 1
ATOM 904 N N . LEU A 1 117 ? 3.769 1.946 1.571 1.00 93.00 117 LEU A N 1
ATOM 905 C CA . LEU A 1 117 ? 3.163 1.001 0.636 1.00 93.00 117 LEU A CA 1
ATOM 906 C C . LEU A 1 117 ? 1.730 0.608 1.024 1.00 93.00 117 LEU A C 1
ATOM 908 O O . LEU A 1 117 ? 0.961 0.219 0.149 1.00 93.00 117 LEU A O 1
ATOM 912 N N . VAL A 1 118 ? 1.340 0.755 2.297 1.00 94.44 118 VAL A N 1
ATOM 913 C CA . VAL A 1 118 ? 0.020 0.330 2.804 1.00 94.44 118 VAL A CA 1
ATOM 914 C C . VAL A 1 118 ? -1.162 0.866 1.975 1.00 94.44 118 VAL A C 1
ATOM 916 O O . VAL A 1 118 ? -1.956 0.034 1.539 1.00 94.44 118 VAL A O 1
ATOM 919 N N . PRO A 1 119 ? -1.308 2.181 1.683 1.00 94.00 119 PRO A N 1
ATOM 920 C CA . PRO A 1 119 ? -2.437 2.671 0.884 1.00 94.00 119 PRO A CA 1
ATOM 921 C C . PRO A 1 119 ? -2.495 2.034 -0.502 1.00 94.00 119 PRO A C 1
ATOM 923 O O . PRO A 1 119 ? -3.542 1.566 -0.932 1.00 94.00 119 PRO A O 1
ATOM 926 N N . ARG A 1 120 ? -1.343 1.953 -1.178 1.00 92.19 120 ARG A N 1
ATOM 927 C CA . ARG A 1 120 ? -1.238 1.387 -2.525 1.00 92.19 120 ARG A CA 1
ATOM 928 C C . ARG A 1 120 ? -1.546 -0.109 -2.535 1.00 92.19 120 ARG A C 1
ATOM 930 O O . ARG A 1 120 ? -2.193 -0.595 -3.459 1.00 92.19 120 ARG A O 1
ATOM 937 N N . ALA A 1 121 ? -1.101 -0.837 -1.514 1.00 93.25 121 ALA A N 1
ATOM 938 C CA . ALA A 1 121 ? -1.401 -2.252 -1.361 1.00 93.25 121 ALA A CA 1
ATOM 939 C C . ALA A 1 121 ? -2.898 -2.482 -1.117 1.00 93.25 121 ALA A C 1
ATOM 941 O O . ALA A 1 121 ? -3.503 -3.318 -1.783 1.00 93.25 121 ALA A O 1
ATOM 942 N N . MET A 1 122 ? -3.512 -1.701 -0.227 1.00 94.19 122 MET A N 1
ATOM 943 C CA . MET A 1 122 ? -4.950 -1.777 0.037 1.00 94.19 122 MET A CA 1
ATOM 944 C C . MET A 1 122 ? -5.774 -1.427 -1.206 1.00 94.19 122 MET A C 1
ATOM 946 O O . MET A 1 122 ? -6.706 -2.159 -1.534 1.00 94.19 122 MET A O 1
ATOM 950 N N . ASP A 1 123 ? -5.379 -0.395 -1.955 1.00 94.38 123 ASP A N 1
ATOM 951 C CA . ASP A 1 123 ? -6.016 -0.029 -3.223 1.00 94.38 123 ASP A CA 1
ATOM 952 C C . ASP A 1 123 ? -5.902 -1.136 -4.280 1.00 94.38 123 ASP A C 1
ATOM 954 O O . ASP A 1 123 ? -6.851 -1.397 -5.015 1.00 94.38 123 ASP A O 1
ATOM 958 N N . SER A 1 124 ? -4.766 -1.835 -4.327 1.00 91.88 124 SER A N 1
ATOM 959 C CA . SER A 1 124 ? -4.528 -2.951 -5.251 1.00 91.88 124 SER A CA 1
ATOM 960 C C . SER A 1 124 ? -5.283 -4.235 -4.879 1.00 91.88 124 SER A C 1
ATOM 962 O O . SER A 1 124 ? -5.584 -5.053 -5.751 1.00 91.88 124 SER A O 1
ATOM 964 N N . VAL A 1 125 ? -5.560 -4.462 -3.591 1.00 91.56 125 VAL A N 1
ATOM 965 C CA . VAL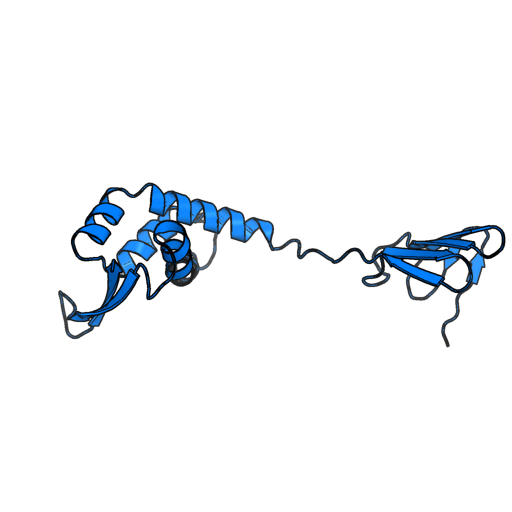 A 1 125 ? -6.233 -5.682 -3.106 1.00 91.56 125 VAL A CA 1
ATOM 966 C C . VAL A 1 125 ? -7.747 -5.501 -3.016 1.00 91.56 125 VAL A C 1
ATOM 968 O O . VAL A 1 125 ? -8.493 -6.391 -3.417 1.00 91.56 125 VAL A O 1
ATOM 971 N N . PHE A 1 126 ? -8.207 -4.364 -2.498 1.00 92.38 126 PHE A N 1
ATOM 972 C CA . PHE A 1 126 ? -9.620 -4.117 -2.208 1.00 92.38 126 PHE A CA 1
ATOM 973 C C . PHE A 1 126 ? -10.256 -3.075 -3.130 1.00 92.38 126 PHE A C 1
ATOM 975 O O . PHE A 1 126 ? -11.479 -3.065 -3.266 1.00 92.38 126 PHE A O 1
ATOM 982 N N . GLY A 1 127 ? -9.457 -2.229 -3.780 1.00 92.69 127 GLY A N 1
ATOM 983 C CA . GLY A 1 127 ? -9.916 -1.084 -4.566 1.00 92.69 127 GLY A CA 1
ATOM 984 C C . GLY A 1 127 ? -9.774 0.235 -3.808 1.00 92.69 127 GLY A C 1
ATOM 985 O O . GLY A 1 127 ? -9.316 0.266 -2.672 1.00 92.69 127 GLY A O 1
ATOM 986 N N . SER A 1 128 ? -10.179 1.335 -4.439 1.00 93.62 128 SER A N 1
ATOM 987 C CA . SER A 1 128 ? -9.872 2.692 -3.978 1.00 93.62 128 SER A CA 1
ATOM 988 C C . SER A 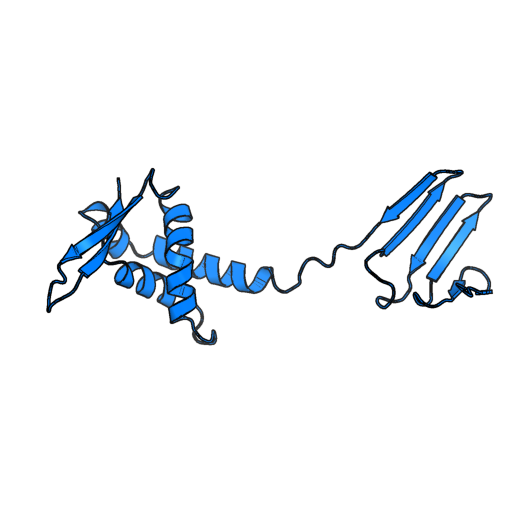1 128 ? -10.298 3.006 -2.536 1.00 93.62 128 SER A C 1
ATOM 990 O O . SER A 1 128 ? -11.428 2.718 -2.110 1.00 93.62 128 SER A O 1
ATOM 992 N N . GLN A 1 129 ? -9.404 3.692 -1.822 1.00 91.56 129 GLN A N 1
ATOM 993 C CA . GLN A 1 129 ? -9.659 4.303 -0.521 1.00 91.56 129 GLN A CA 1
ATOM 994 C C . GLN A 1 129 ? -10.921 5.181 -0.555 1.00 91.56 129 GLN A C 1
ATOM 996 O O . GLN A 1 129 ? -11.203 5.862 -1.541 1.00 91.56 129 GLN A O 1
ATOM 1001 N N . ASN A 1 130 ? -11.683 5.164 0.538 1.00 91.56 130 ASN A N 1
ATOM 1002 C CA . ASN A 1 130 ? -12.992 5.804 0.727 1.00 91.56 130 ASN A CA 1
ATOM 1003 C C . ASN A 1 130 ? -14.170 5.172 -0.035 1.00 91.56 130 ASN A C 1
ATOM 1005 O O . ASN A 1 130 ? -15.306 5.560 0.222 1.00 91.56 130 ASN A O 1
ATOM 1009 N N . TYR A 1 131 ? -13.937 4.181 -0.903 1.00 92.12 131 TYR A N 1
ATOM 1010 C CA . TYR A 1 131 ? -15.008 3.417 -1.563 1.00 92.12 131 TYR A CA 1
ATOM 1011 C C . TYR A 1 131 ? -15.095 1.977 -1.068 1.00 92.12 131 TYR A C 1
ATOM 1013 O O . TYR A 1 131 ? -16.185 1.459 -0.855 1.00 92.12 131 TYR A O 1
ATOM 1021 N N . ARG A 1 132 ? -13.942 1.321 -0.903 1.00 95.00 132 ARG A N 1
ATOM 1022 C CA . ARG A 1 132 ? -13.859 -0.097 -0.505 1.00 95.00 132 ARG A CA 1
ATOM 1023 C C . ARG A 1 132 ? -13.268 -0.299 0.880 1.00 95.00 132 ARG A C 1
ATOM 1025 O O . ARG A 1 132 ? -13.511 -1.314 1.523 1.00 95.00 132 ARG A O 1
ATOM 1032 N N . TRP A 1 133 ? -12.489 0.669 1.338 1.00 95.88 133 TRP A N 1
ATOM 1033 C CA . TRP A 1 133 ? -11.863 0.655 2.647 1.00 95.88 133 TRP A CA 1
ATOM 1034 C C . TRP A 1 133 ? -11.618 2.087 3.119 1.00 95.88 133 TRP A C 1
ATOM 1036 O O . TRP A 1 133 ? -11.532 3.017 2.315 1.00 95.88 133 TRP A O 1
ATOM 1046 N N . LYS A 1 134 ? -11.500 2.274 4.430 1.00 95.69 134 LYS A N 1
ATOM 1047 C CA . LYS A 1 134 ? -11.153 3.553 5.057 1.00 95.69 134 LYS A CA 1
ATOM 1048 C C . LYS A 1 134 ? -10.235 3.336 6.255 1.00 95.69 134 LYS A C 1
ATOM 1050 O O . LYS A 1 134 ? -10.045 2.213 6.726 1.00 95.69 134 LYS A O 1
ATOM 1055 N N . THR A 1 135 ? -9.688 4.432 6.766 1.00 96.06 135 THR A N 1
ATOM 1056 C CA . THR A 1 135 ? -8.951 4.445 8.031 1.00 96.06 135 THR A CA 1
ATOM 1057 C C . THR A 1 135 ? -9.789 5.065 9.140 1.00 96.06 135 THR A C 1
ATOM 1059 O O . THR A 1 135 ? -10.440 6.083 8.922 1.00 96.06 135 THR A O 1
ATOM 1062 N N . GLU A 1 136 ? -9.730 4.492 10.335 1.00 94.50 136 GLU A N 1
ATOM 1063 C CA . GLU A 1 136 ? -10.415 4.978 11.533 1.00 94.50 136 GLU A CA 1
ATOM 1064 C C . GLU A 1 136 ? -9.416 5.096 12.691 1.00 94.50 136 GLU A C 1
ATOM 1066 O O . GLU A 1 136 ? -8.482 4.302 12.795 1.00 94.50 136 GLU A O 1
ATOM 1071 N N . LYS A 1 137 ? -9.593 6.079 13.576 1.00 93.62 137 LYS A N 1
ATOM 1072 C CA . LYS A 1 137 ? -8.849 6.157 14.837 1.00 93.62 137 LYS A CA 1
ATOM 1073 C C . LYS A 1 137 ? -9.651 5.458 15.926 1.00 93.62 137 LYS A C 1
ATOM 1075 O O . LYS A 1 137 ? -10.810 5.788 16.142 1.00 93.62 137 LYS A O 1
ATOM 1080 N N . ARG A 1 138 ? -9.039 4.483 16.598 1.00 92.31 138 ARG A N 1
ATOM 1081 C CA . ARG A 1 138 ? -9.641 3.776 17.738 1.00 92.31 138 ARG A CA 1
ATOM 1082 C C . ARG A 1 138 ? -8.767 3.939 18.975 1.00 92.31 138 ARG A C 1
ATOM 1084 O O . ARG A 1 138 ? -7.543 4.013 18.820 1.00 92.31 138 ARG A O 1
ATOM 1091 N N . PRO A 1 139 ? -9.347 3.947 20.186 1.00 90.06 139 PRO A N 1
ATOM 1092 C CA . PRO A 1 139 ? -8.560 3.968 21.412 1.00 90.06 139 PRO A CA 1
ATOM 1093 C C . PRO A 1 139 ? -7.589 2.783 21.437 1.00 90.06 139 PRO A C 1
ATOM 1095 O O . PRO A 1 139 ? -7.927 1.663 21.038 1.00 90.06 139 PRO A O 1
ATOM 1098 N N . ALA A 1 140 ? -6.353 3.040 21.857 1.00 84.00 140 ALA A N 1
ATOM 1099 C CA . ALA A 1 140 ? -5.349 2.000 21.999 1.00 84.00 140 ALA A CA 1
ATOM 1100 C C . ALA A 1 140 ? -5.782 0.987 23.070 1.00 84.00 140 ALA A C 1
ATOM 1102 O O . ALA A 1 140 ? -6.318 1.345 24.116 1.00 84.00 140 ALA A O 1
ATOM 1103 N N . ARG A 1 141 ? -5.518 -0.302 22.821 1.00 74.75 141 ARG A N 1
ATOM 1104 C CA . ARG A 1 141 ? -5.855 -1.380 23.767 1.00 74.75 141 ARG A CA 1
ATOM 1105 C C . ARG A 1 141 ? -5.069 -1.279 25.082 1.00 74.75 141 ARG A C 1
ATOM 1107 O O . ARG A 1 141 ? -5.524 -1.776 26.104 1.00 74.75 141 ARG A O 1
ATOM 1114 N N . SER A 1 142 ? -3.878 -0.685 25.046 1.00 74.44 142 SER A N 1
ATOM 1115 C CA . SER A 1 142 ? -2.989 -0.539 26.196 1.00 74.44 142 SER A CA 1
ATOM 1116 C C . SER A 1 142 ? -2.360 0.852 26.163 1.00 74.44 142 SER A C 1
ATOM 1118 O O . SER A 1 142 ? -1.557 1.147 25.280 1.00 74.44 142 SER A O 1
ATOM 1120 N N . GLY A 1 143 ? -2.758 1.702 27.110 1.00 76.88 143 GLY A N 1
ATOM 1121 C CA . GLY A 1 143 ? -2.185 3.031 27.328 1.00 76.88 143 GLY A CA 1
ATOM 1122 C C . GLY A 1 143 ? -2.969 4.200 26.713 1.00 76.88 143 GLY A C 1
ATOM 1123 O O . GLY A 1 143 ? -3.910 3.998 25.943 1.00 76.88 143 GLY A O 1
ATOM 1124 N N . PRO A 1 144 ? -2.589 5.442 27.067 1.00 76.06 144 PRO A N 1
ATOM 1125 C CA . PRO A 1 144 ? -3.163 6.643 26.479 1.00 76.06 144 PRO A CA 1
ATOM 1126 C C . PRO A 1 144 ? -2.667 6.788 25.036 1.00 76.06 144 PRO A C 1
ATOM 1128 O O . PRO A 1 144 ? -1.480 6.988 24.786 1.00 76.06 144 PRO A O 1
ATOM 1131 N N . GLY A 1 145 ? -3.574 6.663 24.071 1.00 86.69 145 GLY A N 1
ATOM 1132 C CA . GLY A 1 145 ? -3.256 6.864 22.664 1.00 86.69 145 GLY A CA 1
ATOM 1133 C C . GLY A 1 145 ? -4.348 6.371 21.728 1.00 86.69 145 GLY A C 1
ATOM 1134 O O . GLY A 1 145 ? -5.280 5.673 22.128 1.00 86.69 145 GLY A O 1
ATOM 1135 N N . GLU A 1 146 ? -4.202 6.711 20.453 1.00 90.81 146 GLU A N 1
ATOM 1136 C CA . GLU A 1 146 ? -5.073 6.243 19.383 1.00 90.81 146 GLU A CA 1
ATOM 1137 C C . GLU A 1 146 ? -4.284 5.370 18.415 1.00 90.81 146 GLU A C 1
ATOM 1139 O O . GLU A 1 146 ? -3.164 5.688 18.013 1.00 90.81 146 GLU A O 1
ATOM 1144 N N . THR A 1 147 ? -4.889 4.267 17.998 1.00 92.31 147 THR A N 1
ATOM 1145 C CA . THR A 1 147 ? -4.366 3.416 16.935 1.00 92.31 147 THR A CA 1
ATOM 1146 C C . THR A 1 147 ? -5.125 3.707 15.650 1.00 92.31 147 THR A C 1
ATOM 1148 O O . THR A 1 147 ? -6.352 3.783 15.652 1.00 92.31 147 THR A O 1
ATOM 1151 N N . THR A 1 148 ? -4.406 3.851 14.536 1.00 94.75 148 THR A N 1
ATOM 1152 C CA . THR A 1 148 ? -5.034 3.877 13.211 1.00 94.75 148 THR A CA 1
ATOM 1153 C C . THR A 1 148 ? -5.413 2.454 12.823 1.00 94.75 148 THR A C 1
ATOM 1155 O O . THR A 1 148 ? -4.552 1.577 12.758 1.00 94.75 148 THR A O 1
ATOM 1158 N N . TRP A 1 149 ? -6.689 2.234 12.555 1.00 95.38 149 TRP A N 1
ATOM 1159 C CA . TRP A 1 149 ? -7.245 0.995 12.038 1.00 95.38 149 TRP A CA 1
ATOM 1160 C C . TRP A 1 149 ? -7.605 1.157 10.573 1.00 95.38 149 TRP A C 1
ATOM 1162 O O . TRP A 1 149 ? -7.985 2.237 10.129 1.00 95.38 149 TRP A O 1
ATOM 1172 N N . ILE A 1 150 ? -7.482 0.066 9.836 1.00 95.75 150 ILE A N 1
ATOM 1173 C CA . ILE A 1 150 ? -7.945 -0.079 8.468 1.00 95.75 150 ILE A CA 1
ATOM 1174 C C . ILE A 1 150 ? -9.189 -0.951 8.521 1.00 95.75 150 ILE A C 1
ATOM 1176 O O . ILE A 1 150 ? -9.150 -2.061 9.053 1.00 95.75 150 ILE A O 1
ATOM 1180 N N . VAL A 1 151 ? -10.288 -0.434 7.987 1.00 95.06 151 VAL A N 1
ATOM 1181 C CA . VAL A 1 151 ? -11.592 -1.097 7.979 1.00 95.06 151 VAL A CA 1
ATOM 1182 C C . VAL A 1 151 ? -12.125 -1.129 6.554 1.00 95.06 151 VAL A C 1
ATOM 1184 O O . VAL A 1 151 ? -11.980 -0.158 5.808 1.00 95.06 151 VAL A O 1
ATOM 1187 N N . LEU A 1 152 ? -12.720 -2.254 6.171 1.00 94.31 152 LEU A N 1
ATOM 1188 C CA . LEU A 1 152 ? -13.436 -2.365 4.904 1.00 94.31 152 LEU A CA 1
ATOM 1189 C C . LEU A 1 152 ? -14.811 -1.690 5.029 1.00 94.31 152 LEU A C 1
ATOM 1191 O O . LEU A 1 152 ? -15.346 -1.586 6.136 1.00 94.31 152 LEU A O 1
ATOM 1195 N N . LEU A 1 153 ? -15.320 -1.175 3.909 1.00 91.00 153 LEU A N 1
ATOM 1196 C CA . LEU A 1 153 ? -16.636 -0.536 3.799 1.00 91.00 153 LEU A CA 1
ATOM 1197 C C . LEU A 1 153 ? -17.708 -1.523 3.338 1.00 91.00 153 LEU A C 1
ATOM 1199 O O . LEU A 1 153 ? -17.373 -2.411 2.519 1.00 91.00 153 LEU A O 1
#

Radius of gyration: 27.27 Å; chains: 1; bounding box: 51×46×80 Å

Secondary structure (DSSP, 8-state):
---EEEETTEEEETT--EEEEEETTEEEEEESSTTS-S--EEEEETTEEEEE------TTSHHHHHHHHHHHHHHHH-HHHHHHHHTT-EEHHHHHHHHHHTS-TTSTTHHHHHHHHHHHHHHHHH-SBTTTEEEEEEE-SSSS-EEEEEEE-

=== Feature glossary ===
Each block in this record encodes a different view of the same protein. In brief:

Predicted aligned error. PAE(i, j) answers: if I align the predicted and true structures on residue i, how far off (in Å) do I expect residue j to be? A block-diagonal PAE matrix with low values on the blocks and high values off-diagonal is the signature of a multi-domain protein with confidently predicted domains but uncertain inter-domain orientation.

Contact-map, Ramachandran, and PAE plots. Plot images: a contact map (which residues are close in 3D, as an N×N binary image), a Ramachandran scatter (backbone torsion angles, revealing secondary-structure composition at a glance), and — for AlphaFold structures — a PAE heatmap (pairwise prediction confidence).

Backbone torsions (φ/ψ). φ (phi) and ψ (psi) are the two rotatable backbone dihedrals per residue: φ is the C(i-1)–N–Cα–C torsion, ψ is the N–Cα–C–N(i+1) torsion, both in degrees on (−180°, 180°]. α-helical residues cluster near (−60°, −45°); β-strand residues near (−120°, +130°). A Ramachandran plot is simply a scatter of (φ, ψ) for every residue.

Foldseek 3Di. A 3Di character summarizes, for each residue, the relative orientation of the Cα frame of its nearest spatial neighbor. Because it encodes fold topology rather than chemistry, 3Di alignments detect remote structural similarity that sequence alignment misses.

Radius of gyration, Cα contacts, bounding box. Three whole-structure scalars: the radius of gyration (RMS distance of Cα from centroid, in Å), the count of Cα–Cα contacts (pairs closer than 8 Å and separated by more than four residues in sequence — i.e. tertiary, not local, contacts), and the bounding-box dimensions. Together they distinguish compact globular folds from extended fibres or disordered chains.

Sequence. Sequence gives the chain of amino acids in standard one-letter code (A=alanine, C=cysteine, …, Y=tyrosine), read N→C. It is the only feature that is directly encoded by the gene; all structural features are derived from the folded form of this sequence.

mmCIF coordinates. Atomic coordinates in PDBx/mmCIF format — the same representation the Protein Data Bank distributes. Each line of the _atom_site loop places one backbone atom in Cartesian space (units: ångströms, origin: arbitrary).

Secondary structure (3-state, P-SEA). Three-state secondary structure (P-SEA) collapses the eight DSSP classes into helix (a), strand (b), and coil (c). P-SEA assigns these from Cα geometry alone — distances and angles — without requiring backbone oxygens, so it works on any Cα trace.

InterPro / GO / CATH / organism. Functional annotations link the protein to curated databases. InterPro entries identify conserved domains and families by matching the sequence against member-database signatures (Pfam, PROSITE, CDD, …). Gene Ontology (GO) terms describe molecular function, biological process, and cellular component in a controlled vocabulary. CATH places the structure in a hierarchical fold classification (Class/Architecture/Topology/Homologous-superfamily). The organism is the source species.

B-factor. B-factor (Debye–Waller factor) reflects atomic displacement in the crystal lattice. It is an experimental observable (units Å²), not a prediction; low values mean the atom is pinned down, high values mean it moves or is heterogeneous across the crystal.

Rendered structure images. Structure images are PyMOL renders from six orthogonal camera directions. Cartoon representation draws helices as coils and strands as arrows; sticks shows the backbone as bonds; surface shows the solvent-excluded envelope. Rainbow coloring maps sequence position to hue (blue→red, N→C); chain coloring assigns a distinct color per polypeptide.

Solvent-accessible surface area. Solvent-accessible surface area (SASA) is the area in Å² traced out by the centre of a 1.4 Å probe sphere (a water molecule) rolled over the protein's van der Waals surface (Shrake–Rupley / Lee–Richards construction). Buried residues have near-zero SASA; fully exposed residues can exceed 200 Å². The total SASA scales roughly with the number of surface residues.

Secondary structure (8-state, DSSP). The SS8 string is DSSP's per-residue secondary-structure call. α-helix (H) means an i→i+4 H-bond ladder; β-strand (E) means the residue participates in a β-sheet; 3₁₀ (G) and π (I) are tighter and wider helices; T/S are turns/bends; '-' is loop.

pLDDT. For AlphaFold models, the B-factor field carries pLDDT — the model's own estimate of local accuracy on a 0–100 scale. Regions with pLDDT<50 should be treated as essentially unmodeled; they often correspond to intrinsically disordered segments.

Nearest PDB structures. Nearest PDB neighbors are the top structural matches found by Foldseek when searching this structure against the entire Protein Data Bank. Each hit reports a TM-score (0 to 1; >0.5 almost always implies the same fold) and an E-value. These are *structural* homologs — they may share no detectable sequence similarity.